Protein AF-A0AA41BF83-F1 (afdb_monomer_lite)

Secondary structure (DSSP, 8-state):
--HHHHHHHHS---S--SS---HHHHHHHHHHHH-HHHHHHHHHHHHHS-----B--HHHHSTT-TTS-S-BBTTS-B--HHHHHHHHHHHHHHHHHHHHHHHHHHHTT--HHHHHHHHHHHHHTS-HHHHHHTT-SPPP-

Radius of gyration: 17.04 Å; chains: 1; bounding box: 32×30×57 Å

Foldseek 3Di:
DDPVVVVVVLPPPDDPFLDDDDPVLVVQLVVCVVDLVSLQVLLVCLLPPFQAFDFDCVQCPDPPRVPDDRQAFPVRDGHDPVLVVVLVVQRVVLSVVSNVLLVVCVVVVNRSSSNSSVNLRSQRRDDPSNCRRRVNDDPDD

pLDDT: mean 87.99, std 16.81, range [37.81, 98.31]

Sequence (141 aa):
MSISDVARKRSNQAGTATQGRTAIQEKWLNSAASDPQYAEQFASDMVNIPSTIWYDIRDQLAPGRGGEPLNKLSSGRIIDEAFKERFSKEAAVIDAQRKAIYDSEKAKGTPADQILAKLFDHTNSQSEDYLEASGWLAPAG

Structure (mmCIF, N/CA/C/O backbone):
data_AF-A0AA41BF83-F1
#
_entry.id   AF-A0AA41BF83-F1
#
loop_
_atom_site.group_PDB
_atom_site.id
_atom_site.type_symbol
_atom_site.label_atom_id
_atom_site.label_alt_id
_atom_site.label_comp_id
_atom_site.label_asym_id
_atom_site.label_entity_id
_atom_site.label_seq_id
_atom_site.pdbx_PDB_ins_code
_atom_site.Cartn_x
_atom_site.Cartn_y
_atom_site.Cartn_z
_atom_site.occupancy
_atom_site.B_iso_or_equiv
_atom_site.auth_seq_id
_atom_site.auth_comp_id
_atom_site.auth_asym_id
_atom_site.auth_atom_id
_atom_site.pdbx_PDB_model_num
ATOM 1 N N . MET A 1 1 ? -3.530 14.423 29.773 1.00 40.38 1 MET A N 1
ATOM 2 C CA . MET A 1 1 ? -3.372 13.235 28.907 1.00 40.38 1 MET A CA 1
ATOM 3 C C . MET A 1 1 ? -2.753 13.707 27.606 1.00 40.38 1 MET A C 1
ATOM 5 O O . MET A 1 1 ? -3.403 14.432 26.870 1.00 40.38 1 MET A O 1
ATOM 9 N N . SER A 1 2 ? -1.463 13.431 27.410 1.00 39.44 2 SER A N 1
ATOM 10 C CA . SER A 1 2 ? -0.697 13.894 26.251 1.00 39.44 2 SER A CA 1
ATOM 11 C C . SER A 1 2 ? -0.840 12.887 25.110 1.00 39.44 2 SER A C 1
ATOM 13 O O . SER A 1 2 ? -0.713 11.682 25.325 1.00 39.44 2 SER A O 1
ATOM 15 N N . ILE A 1 3 ? -1.070 13.389 23.897 1.00 50.44 3 ILE A N 1
ATOM 16 C CA . ILE A 1 3 ? -1.158 12.642 22.627 1.00 50.44 3 ILE A CA 1
ATOM 17 C C . ILE A 1 3 ? 0.059 11.702 22.433 1.00 50.44 3 ILE A C 1
ATOM 19 O O . ILE A 1 3 ? -0.032 10.669 21.769 1.00 50.44 3 ILE A O 1
ATOM 23 N N . SER A 1 4 ? 1.176 12.004 23.106 1.00 58.59 4 SER A N 1
ATOM 24 C CA . SER A 1 4 ? 2.428 11.243 23.092 1.00 58.59 4 SER A CA 1
ATOM 25 C C . SER A 1 4 ? 2.315 9.784 23.539 1.00 58.59 4 SER A C 1
ATOM 27 O O . SER A 1 4 ? 3.042 8.944 23.013 1.00 58.59 4 SER A O 1
ATOM 29 N N . ASP A 1 5 ? 1.436 9.451 24.487 1.00 42.53 5 ASP A N 1
ATOM 30 C CA . ASP A 1 5 ? 1.413 8.090 25.048 1.00 42.53 5 ASP A CA 1
ATOM 31 C C . ASP A 1 5 ? 0.578 7.123 24.206 1.00 42.53 5 ASP A C 1
ATOM 33 O O . ASP A 1 5 ? 0.902 5.939 24.120 1.00 42.53 5 ASP A O 1
ATOM 37 N N . VAL A 1 6 ? -0.442 7.626 23.507 1.00 51.47 6 VAL A N 1
ATOM 38 C CA . VAL A 1 6 ? -1.245 6.832 22.564 1.00 51.47 6 VAL A CA 1
ATOM 39 C C . VAL A 1 6 ? -0.446 6.561 21.286 1.00 51.47 6 VAL A C 1
ATOM 41 O O . VAL A 1 6 ? -0.411 5.420 20.824 1.00 51.47 6 VAL A O 1
ATOM 44 N N . ALA A 1 7 ? 0.273 7.565 20.769 1.00 46.53 7 ALA A N 1
ATOM 45 C CA . ALA A 1 7 ? 1.172 7.403 19.624 1.00 46.53 7 ALA A CA 1
ATOM 46 C C . ALA A 1 7 ? 2.292 6.388 19.919 1.00 46.53 7 ALA A C 1
ATOM 48 O O . ALA A 1 7 ? 2.531 5.472 19.133 1.00 46.53 7 ALA A O 1
ATOM 49 N N . ARG A 1 8 ? 2.903 6.474 21.108 1.00 39.09 8 ARG A N 1
ATOM 50 C CA . ARG A 1 8 ? 3.954 5.547 21.553 1.00 39.09 8 ARG A CA 1
ATOM 51 C C . ARG A 1 8 ? 3.441 4.122 21.781 1.00 39.09 8 ARG A C 1
ATOM 53 O O . ARG A 1 8 ? 4.156 3.164 21.515 1.00 39.09 8 ARG A O 1
ATOM 60 N N . LYS A 1 9 ? 2.196 3.946 22.237 1.00 42.47 9 LYS A N 1
ATOM 61 C CA . LYS A 1 9 ? 1.614 2.604 22.425 1.00 42.47 9 LYS A CA 1
ATOM 62 C C . LYS A 1 9 ? 1.247 1.930 21.095 1.00 42.47 9 LYS A C 1
ATOM 64 O O . LYS A 1 9 ? 1.239 0.705 21.035 1.00 42.47 9 LYS A O 1
ATOM 69 N N . ARG A 1 10 ? 1.000 2.708 20.031 1.00 46.72 10 ARG A N 1
ATOM 70 C CA . ARG A 1 10 ? 0.777 2.199 18.664 1.00 46.72 10 ARG A CA 1
ATOM 71 C C . ARG A 1 10 ? 2.069 1.727 17.977 1.00 46.72 10 ARG A C 1
ATOM 73 O O . ARG A 1 10 ? 1.974 0.859 17.123 1.00 46.72 10 ARG A O 1
ATOM 80 N N . SER A 1 11 ? 3.251 2.230 18.353 1.00 47.03 11 SER A N 1
ATOM 81 C CA . SER A 1 11 ? 4.519 1.892 17.676 1.00 47.03 11 SER A CA 1
ATOM 82 C C . SER A 1 11 ? 5.197 0.598 18.150 1.00 47.03 11 SER A C 1
ATOM 84 O O . SER A 1 11 ? 6.211 0.208 17.585 1.00 47.03 11 SER A O 1
ATOM 86 N N . ASN A 1 12 ? 4.693 -0.069 19.196 1.00 37.81 12 ASN A N 1
ATOM 87 C CA . ASN A 1 12 ? 5.423 -1.157 19.868 1.00 37.81 12 ASN A CA 1
ATOM 88 C C . ASN A 1 12 ? 5.141 -2.579 19.337 1.00 37.81 12 ASN A C 1
ATOM 90 O O . ASN A 1 12 ? 5.534 -3.551 19.980 1.00 37.81 12 ASN A O 1
ATOM 94 N N . GLN A 1 13 ? 4.522 -2.739 18.164 1.00 42.34 13 GLN A N 1
ATOM 95 C CA . GLN A 1 13 ? 4.548 -4.012 17.425 1.00 42.34 13 GLN A CA 1
ATOM 96 C C . GLN A 1 13 ? 5.682 -3.982 16.391 1.00 42.34 13 GLN A C 1
ATOM 98 O O . GLN A 1 13 ? 5.459 -3.850 15.193 1.00 42.34 13 GLN A O 1
ATOM 103 N N . ALA A 1 14 ? 6.922 -4.078 16.876 1.00 39.19 14 ALA A N 1
ATOM 104 C CA . ALA A 1 14 ? 8.116 -4.166 16.041 1.00 39.19 14 ALA A CA 1
ATOM 105 C C . ALA A 1 14 ? 8.235 -5.565 15.403 1.00 39.19 14 ALA A C 1
ATOM 107 O O . ALA A 1 14 ? 8.937 -6.441 15.904 1.00 39.19 14 ALA A O 1
ATOM 108 N N . GLY A 1 15 ? 7.527 -5.773 14.292 1.00 47.88 15 GLY A N 1
ATOM 109 C CA . GLY A 1 15 ? 8.113 -6.477 13.151 1.00 47.88 15 GLY A CA 1
ATOM 110 C C . GLY A 1 15 ? 9.043 -5.507 12.414 1.00 47.88 15 GLY A C 1
ATOM 111 O O . GLY A 1 15 ? 8.900 -4.295 12.568 1.00 47.88 15 GLY A O 1
ATOM 112 N N . THR A 1 16 ? 10.019 -6.007 11.659 1.00 58.84 16 THR A N 1
ATOM 113 C CA . THR A 1 16 ? 10.974 -5.202 10.877 1.00 58.84 16 THR A CA 1
ATOM 114 C C . THR A 1 16 ? 10.255 -4.422 9.778 1.00 58.84 16 THR A C 1
ATOM 116 O O . THR A 1 16 ? 10.196 -4.868 8.636 1.00 58.84 16 THR A O 1
ATOM 119 N N . ALA A 1 17 ? 9.648 -3.291 10.125 1.00 79.31 17 ALA A N 1
ATOM 120 C CA . ALA A 1 17 ? 9.059 -2.402 9.143 1.00 79.31 17 ALA A CA 1
ATOM 121 C C . ALA A 1 17 ? 10.172 -1.831 8.258 1.00 79.31 17 ALA A C 1
ATOM 123 O O . ALA A 1 17 ? 11.175 -1.337 8.777 1.00 79.31 17 ALA A O 1
ATOM 124 N N . THR A 1 18 ? 9.994 -1.899 6.940 1.00 90.12 18 THR A N 1
ATOM 125 C CA . THR A 1 18 ? 10.913 -1.305 5.959 1.00 90.12 18 THR A CA 1
ATOM 126 C C . THR A 1 18 ? 11.047 0.197 6.182 1.00 90.12 18 THR A C 1
ATOM 128 O O . THR A 1 18 ? 12.135 0.753 6.066 1.00 90.12 18 THR A O 1
ATOM 131 N N . GLN A 1 19 ? 9.952 0.847 6.586 1.00 93.00 19 GLN A N 1
ATOM 132 C CA . GLN A 1 19 ? 9.952 2.235 7.032 1.00 93.00 19 GLN A CA 1
ATOM 133 C C . GLN A 1 19 ? 8.983 2.467 8.198 1.00 93.00 19 GLN A C 1
ATOM 135 O O . GLN A 1 19 ? 8.029 1.718 8.406 1.00 93.00 19 GLN A O 1
ATOM 140 N N . GLY A 1 20 ? 9.204 3.543 8.955 1.00 92.75 20 GLY A N 1
ATOM 141 C CA . GLY A 1 20 ? 8.214 4.044 9.908 1.00 92.75 20 GLY A CA 1
ATOM 142 C C . GLY A 1 20 ? 7.062 4.769 9.209 1.00 92.75 20 GLY A C 1
ATOM 143 O O . GLY A 1 20 ? 7.096 5.011 8.001 1.00 92.75 20 GLY A O 1
ATOM 144 N N . ARG A 1 21 ? 6.048 5.175 9.982 1.00 93.75 21 ARG A N 1
ATOM 145 C CA . ARG A 1 21 ? 5.001 6.051 9.448 1.00 93.75 21 ARG A CA 1
ATOM 146 C C . ARG A 1 21 ? 5.586 7.392 9.021 1.00 93.75 21 ARG A C 1
ATOM 148 O O . ARG A 1 21 ? 6.347 8.017 9.759 1.00 93.75 21 ARG A O 1
ATOM 155 N N . THR A 1 22 ? 5.206 7.846 7.835 1.00 93.19 22 THR A N 1
ATOM 156 C CA . THR A 1 22 ? 5.642 9.137 7.302 1.00 93.19 22 THR A CA 1
ATOM 157 C C . THR A 1 22 ? 4.894 10.289 7.978 1.00 93.19 22 THR A C 1
ATOM 159 O O . THR A 1 22 ? 3.804 10.122 8.530 1.00 93.19 22 THR A O 1
ATOM 162 N N . ALA A 1 23 ? 5.438 11.506 7.894 1.00 93.50 23 ALA A N 1
ATOM 163 C CA . ALA A 1 23 ? 4.788 12.685 8.472 1.00 93.50 23 ALA A CA 1
ATOM 164 C C . ALA A 1 23 ? 3.385 12.946 7.889 1.00 93.50 23 ALA A C 1
ATOM 166 O O . ALA A 1 23 ? 2.516 13.468 8.586 1.00 93.50 23 ALA A O 1
ATOM 167 N N . ILE A 1 24 ? 3.149 12.594 6.619 1.00 93.00 24 ILE A N 1
ATOM 168 C CA . ILE A 1 24 ? 1.826 12.733 6.002 1.00 93.00 24 ILE A CA 1
ATOM 169 C C . ILE A 1 24 ? 0.852 11.660 6.506 1.00 93.00 24 ILE A C 1
ATOM 171 O O . ILE A 1 24 ? -0.294 11.988 6.800 1.00 93.00 24 ILE A O 1
ATOM 175 N N . GLN A 1 25 ? 1.318 10.425 6.719 1.00 95.75 25 GLN A N 1
ATOM 176 C CA . GLN A 1 25 ? 0.506 9.363 7.317 1.00 95.75 25 GLN A CA 1
ATOM 177 C C . GLN A 1 25 ? 0.090 9.715 8.750 1.00 95.75 25 GLN A C 1
ATOM 179 O O . GLN A 1 25 ? -1.075 9.558 9.099 1.00 95.75 25 GLN A O 1
ATOM 184 N N . GLU A 1 26 ? 0.995 10.266 9.565 1.00 95.75 26 GLU A N 1
ATOM 185 C CA . GLU A 1 26 ? 0.647 10.732 10.916 1.00 95.75 26 GLU A CA 1
ATOM 186 C C . GLU A 1 26 ? -0.369 11.886 10.887 1.00 95.75 26 GLU A C 1
ATOM 188 O O . GLU A 1 26 ? -1.296 11.929 11.698 1.00 95.75 26 GLU A O 1
ATOM 193 N N . LYS A 1 27 ? -0.266 12.805 9.916 1.00 95.12 27 LYS A N 1
ATOM 194 C CA . LYS A 1 27 ? -1.289 13.846 9.711 1.00 95.12 27 LYS A CA 1
ATOM 195 C C . LYS A 1 27 ? -2.649 13.242 9.361 1.00 95.12 27 LYS A C 1
ATOM 197 O O . LYS A 1 27 ? -3.643 13.643 9.959 1.00 95.12 27 LYS A O 1
ATOM 202 N N . TRP A 1 28 ? -2.695 12.269 8.453 1.00 95.62 28 TRP A N 1
ATOM 203 C CA . TRP A 1 28 ? -3.936 11.574 8.104 1.00 95.62 28 TRP A CA 1
ATOM 204 C C . TRP A 1 28 ? -4.537 10.819 9.290 1.00 95.62 28 TRP A C 1
ATOM 206 O O . TRP A 1 28 ? -5.746 10.891 9.491 1.00 95.62 28 TRP A O 1
ATOM 216 N N . LEU A 1 29 ? -3.718 10.165 10.121 1.00 95.69 29 LEU A N 1
ATOM 217 C CA . LEU A 1 29 ? -4.195 9.508 11.343 1.00 95.69 29 LEU A CA 1
ATOM 218 C C . LEU A 1 29 ? -4.773 10.504 12.351 1.00 95.69 29 LEU A C 1
ATOM 220 O O . LEU A 1 29 ? -5.792 10.211 12.973 1.00 95.69 29 LEU A O 1
ATOM 224 N N . ASN A 1 30 ? -4.171 11.686 12.493 1.00 94.88 30 ASN A N 1
ATOM 225 C CA . ASN A 1 30 ? -4.721 12.738 13.348 1.00 94.88 30 ASN A CA 1
ATOM 226 C C . ASN A 1 30 ? -6.077 13.239 12.828 1.00 94.88 30 ASN A C 1
ATOM 228 O O . ASN A 1 30 ? -7.006 13.398 13.618 1.00 94.88 30 ASN A O 1
ATOM 232 N N . SER A 1 31 ? -6.221 13.429 11.512 1.00 94.62 31 SER A N 1
ATOM 233 C CA . SER A 1 31 ? -7.510 13.771 10.896 1.00 94.62 31 SER A CA 1
ATOM 234 C C . SER A 1 31 ? -8.552 12.662 11.095 1.00 94.62 31 SER A C 1
ATOM 236 O O . SER A 1 31 ? -9.671 12.949 11.514 1.00 94.62 31 SER A O 1
ATOM 238 N N . ALA A 1 32 ? -8.174 11.397 10.893 1.00 95.25 32 ALA A N 1
ATOM 239 C CA . ALA A 1 32 ? -9.032 10.230 11.114 1.00 95.25 32 ALA A CA 1
ATOM 240 C C . ALA A 1 32 ? -9.482 10.089 12.575 1.00 95.25 32 ALA A C 1
ATOM 242 O O . ALA A 1 32 ? -10.628 9.740 12.840 1.00 95.25 32 ALA A O 1
ATOM 243 N N . ALA A 1 33 ? -8.622 10.421 13.539 1.00 93.31 33 ALA A N 1
ATOM 244 C CA . ALA A 1 33 ? -8.997 10.415 14.951 1.00 93.31 33 ALA A CA 1
ATOM 245 C C . ALA A 1 33 ? -10.060 11.478 15.293 1.00 93.31 33 ALA A C 1
ATOM 247 O O . ALA A 1 33 ? -10.815 11.299 16.248 1.00 93.31 33 ALA A O 1
ATOM 248 N N . SER A 1 34 ? -10.122 12.577 14.532 1.00 93.94 34 SER A N 1
ATOM 249 C CA . SER A 1 34 ? -11.113 13.647 14.716 1.00 93.94 34 SER A CA 1
ATOM 250 C C . SER A 1 34 ? -12.397 13.481 13.896 1.00 93.94 34 SER A C 1
ATOM 252 O O . SER A 1 34 ? -13.405 14.094 14.237 1.00 93.94 34 SER A O 1
ATOM 254 N N . ASP A 1 35 ? -12.374 12.658 12.844 1.00 95.81 35 ASP A N 1
ATOM 255 C CA . ASP A 1 35 ? -13.501 12.429 11.937 1.00 95.81 35 ASP A CA 1
ATOM 256 C C . ASP A 1 35 ? -13.678 10.920 11.664 1.00 95.81 35 ASP A C 1
ATOM 258 O O . ASP A 1 35 ? -12.983 10.345 10.818 1.00 95.81 35 ASP A O 1
ATOM 262 N N . PRO A 1 36 ? -14.629 10.265 12.359 1.00 91.38 36 PRO A N 1
ATOM 263 C CA . PRO A 1 36 ? -14.903 8.843 12.175 1.00 91.38 36 PRO A CA 1
ATOM 264 C C . PRO A 1 36 ? -15.386 8.466 10.769 1.00 91.38 36 PRO A C 1
ATOM 266 O O . PRO A 1 36 ? -15.148 7.337 10.343 1.00 91.38 36 PRO A O 1
ATOM 269 N N . GLN A 1 37 ? -16.061 9.371 10.046 1.00 95.62 37 GLN A N 1
ATOM 270 C CA . GLN A 1 37 ? -16.524 9.090 8.682 1.00 95.62 37 GLN A CA 1
ATOM 271 C C . GLN A 1 37 ? -15.342 9.072 7.720 1.00 95.62 37 GLN A C 1
ATOM 273 O O . GLN A 1 37 ? -15.208 8.138 6.930 1.00 95.62 37 GLN A O 1
ATOM 278 N N . TYR A 1 38 ? -14.447 10.055 7.840 1.00 96.50 38 TYR A N 1
ATOM 279 C CA . TYR A 1 38 ? -13.190 10.063 7.098 1.00 96.50 38 TYR A CA 1
ATOM 280 C C . TYR A 1 38 ? -12.338 8.826 7.412 1.00 96.50 38 TYR A C 1
ATOM 282 O O . TYR A 1 38 ? -11.819 8.192 6.495 1.00 96.50 38 TYR A O 1
ATOM 290 N N . ALA A 1 39 ? -12.234 8.438 8.688 1.00 96.31 39 ALA A N 1
ATOM 291 C CA . ALA A 1 39 ? -11.488 7.248 9.093 1.00 96.31 39 ALA A CA 1
ATOM 292 C C . ALA A 1 39 ? -12.034 5.962 8.453 1.00 96.31 39 ALA A C 1
ATOM 294 O O . ALA A 1 39 ? -11.260 5.150 7.946 1.00 96.31 39 ALA A O 1
ATOM 295 N N . GLU A 1 40 ? -13.357 5.779 8.460 1.00 96.12 40 GLU A N 1
ATOM 296 C CA . GLU A 1 40 ? -14.003 4.605 7.869 1.00 96.12 40 GLU A CA 1
ATOM 297 C C . GLU A 1 40 ? -13.843 4.579 6.348 1.00 96.12 40 GLU A C 1
ATOM 299 O O . GLU A 1 40 ? -13.466 3.546 5.795 1.00 96.12 40 GLU A O 1
ATOM 304 N N . GLN A 1 41 ? -14.073 5.716 5.683 1.00 97.69 41 GLN A N 1
ATOM 305 C CA . GLN A 1 41 ? -13.906 5.830 4.237 1.00 97.69 41 GLN A CA 1
ATOM 306 C C . GLN A 1 41 ? -12.469 5.498 3.835 1.00 97.69 41 GLN A C 1
ATOM 308 O O . GLN A 1 41 ? -12.254 4.670 2.957 1.00 97.69 41 GLN A O 1
ATOM 313 N N . PHE A 1 42 ? -11.478 6.065 4.525 1.00 97.69 42 PHE A N 1
ATOM 314 C CA . PHE A 1 42 ? -10.081 5.845 4.171 1.00 97.69 42 PHE A CA 1
ATOM 315 C C . PHE A 1 42 ? -9.627 4.405 4.463 1.00 97.69 42 PHE A C 1
ATOM 317 O O . PHE A 1 42 ? -8.958 3.784 3.637 1.00 97.69 42 PHE A O 1
ATOM 324 N N . ALA A 1 43 ? -10.026 3.826 5.600 1.00 97.62 43 ALA A N 1
ATOM 325 C CA . ALA A 1 43 ? -9.728 2.425 5.891 1.00 97.62 43 ALA A CA 1
ATOM 326 C C . ALA A 1 43 ? -10.368 1.478 4.857 1.00 97.62 43 ALA A C 1
ATOM 328 O O . ALA A 1 43 ? -9.722 0.523 4.427 1.00 97.62 43 ALA A O 1
ATOM 329 N N . SER A 1 44 ? -11.600 1.768 4.426 1.00 97.44 44 SER A N 1
ATOM 330 C CA . SER A 1 44 ? -12.296 1.035 3.363 1.00 97.44 44 SER A CA 1
ATOM 331 C C . SER A 1 44 ? -11.592 1.182 2.009 1.00 97.44 44 SER A C 1
ATOM 333 O O . SER A 1 44 ? -11.342 0.186 1.328 1.00 97.44 44 SER A O 1
ATOM 335 N N . ASP A 1 45 ? -11.208 2.399 1.625 1.00 97.50 45 ASP A N 1
ATOM 336 C CA . ASP A 1 45 ? -10.518 2.658 0.358 1.00 97.50 45 ASP A CA 1
ATOM 337 C C . ASP A 1 45 ? -9.171 1.934 0.296 1.00 97.50 45 ASP A C 1
ATOM 339 O O . ASP A 1 45 ? -8.845 1.327 -0.722 1.00 97.50 45 ASP A O 1
ATOM 343 N N . MET A 1 46 ? -8.419 1.895 1.402 1.00 96.00 46 MET A N 1
ATOM 344 C CA . MET A 1 46 ? -7.143 1.174 1.469 1.00 96.00 46 MET A CA 1
ATOM 345 C C . MET A 1 46 ? -7.246 -0.332 1.210 1.00 96.00 46 MET A C 1
ATOM 347 O O . MET A 1 46 ? -6.236 -0.935 0.846 1.00 96.00 46 MET A O 1
ATOM 351 N N . VAL A 1 47 ? -8.408 -0.950 1.442 1.00 97.38 47 VAL A N 1
ATOM 352 C CA . VAL A 1 47 ? -8.599 -2.396 1.237 1.00 97.38 47 VAL A CA 1
ATOM 353 C C . VAL A 1 47 ? -9.394 -2.739 -0.016 1.00 97.38 47 VAL A C 1
ATOM 355 O O . VAL A 1 47 ? -9.384 -3.895 -0.434 1.00 97.38 47 VAL A O 1
ATOM 358 N N . ASN A 1 48 ? -10.076 -1.758 -0.609 1.00 96.62 48 ASN A N 1
ATOM 359 C CA . ASN A 1 48 ? -10.900 -1.949 -1.801 1.00 96.62 48 ASN A CA 1
ATOM 360 C C . ASN A 1 48 ? -10.258 -1.391 -3.077 1.00 96.62 48 ASN A C 1
ATOM 362 O O . ASN A 1 48 ? -10.631 -1.821 -4.167 1.00 96.62 48 ASN A O 1
ATOM 366 N N . ILE A 1 49 ? -9.303 -0.463 -2.968 1.00 96.25 49 ILE A N 1
ATOM 367 C CA . ILE A 1 49 ? -8.518 0.029 -4.103 1.00 96.25 49 ILE A CA 1
ATOM 368 C C . ILE A 1 49 ? -7.272 -0.856 -4.253 1.00 96.25 49 ILE A C 1
ATOM 370 O O . ILE A 1 49 ? -6.421 -0.846 -3.358 1.00 96.25 49 ILE A O 1
ATOM 374 N N . PRO A 1 50 ? -7.130 -1.602 -5.367 1.00 95.88 50 PRO A N 1
ATOM 375 C CA . PRO A 1 50 ? -5.958 -2.437 -5.596 1.00 95.88 50 PRO A CA 1
ATOM 376 C C . PRO A 1 50 ? -4.674 -1.615 -5.657 1.00 95.88 50 PRO A C 1
ATOM 378 O O . PRO A 1 50 ? -4.655 -0.500 -6.193 1.00 95.88 50 PRO A O 1
ATOM 381 N N . SER A 1 51 ? -3.581 -2.184 -5.163 1.00 96.81 51 SER A N 1
ATOM 382 C CA . SER A 1 51 ? -2.270 -1.565 -5.315 1.00 96.81 51 SER A CA 1
ATOM 383 C C . SER A 1 51 ? -1.836 -1.544 -6.777 1.00 96.81 51 SER A C 1
ATOM 385 O O . SER A 1 51 ? -1.940 -2.528 -7.506 1.00 96.81 51 SER A O 1
ATOM 387 N N . THR A 1 52 ? -1.316 -0.397 -7.204 1.00 95.88 52 THR A N 1
ATOM 388 C CA . THR A 1 52 ? -0.868 -0.155 -8.577 1.00 95.88 52 THR A CA 1
ATOM 389 C C . THR A 1 52 ? 0.494 0.526 -8.587 1.00 95.88 52 THR A C 1
ATOM 391 O O . THR A 1 52 ? 0.905 1.126 -7.592 1.00 95.88 52 THR A O 1
ATOM 394 N N . ILE A 1 53 ? 1.183 0.441 -9.724 1.00 96.62 53 ILE A N 1
ATOM 395 C CA . ILE A 1 53 ? 2.434 1.160 -9.948 1.00 96.62 53 ILE A CA 1
ATOM 396 C C . ILE A 1 53 ? 2.114 2.630 -10.242 1.00 96.62 53 ILE A C 1
ATOM 398 O O . ILE A 1 53 ? 1.398 2.949 -11.193 1.00 96.62 53 ILE A O 1
ATOM 402 N N . TRP A 1 54 ? 2.695 3.526 -9.451 1.00 93.94 54 TRP A N 1
ATOM 403 C CA . TRP A 1 54 ? 2.656 4.970 -9.641 1.00 93.94 54 TRP A CA 1
ATOM 404 C C . TRP A 1 54 ? 3.800 5.409 -10.547 1.00 93.94 54 TRP A C 1
ATOM 406 O O . TRP A 1 54 ? 4.891 5.774 -10.105 1.00 93.94 54 TRP A O 1
ATOM 416 N N . TYR A 1 55 ? 3.533 5.355 -11.847 1.00 93.94 55 TYR A N 1
ATOM 417 C CA . TYR A 1 55 ? 4.484 5.791 -12.857 1.00 93.94 55 TYR A CA 1
ATOM 418 C C . TYR A 1 55 ? 4.713 7.308 -12.819 1.00 93.94 55 TYR A C 1
ATOM 420 O O . TYR A 1 55 ? 3.787 8.103 -12.647 1.00 93.94 55 TYR A O 1
ATOM 428 N N . ASP A 1 56 ? 5.953 7.712 -13.072 1.00 91.88 56 ASP A N 1
ATOM 429 C CA . ASP A 1 56 ? 6.294 9.077 -13.438 1.00 91.88 56 ASP A CA 1
ATOM 430 C C . ASP A 1 56 ? 5.872 9.345 -14.886 1.00 91.88 56 ASP A C 1
ATOM 432 O O . ASP A 1 56 ? 6.500 8.864 -15.828 1.00 91.88 56 ASP A O 1
ATOM 436 N N . ILE A 1 57 ? 4.816 10.146 -15.037 1.00 90.19 57 ILE A N 1
ATOM 437 C CA . ILE A 1 57 ? 4.239 10.525 -16.331 1.00 90.19 57 ILE A CA 1
ATOM 438 C C . ILE A 1 57 ? 4.815 11.830 -16.909 1.00 90.19 57 ILE A C 1
ATOM 440 O O . ILE A 1 57 ? 4.325 12.321 -17.927 1.00 90.19 57 ILE A O 1
ATOM 444 N N . ARG A 1 58 ? 5.809 12.460 -16.260 1.00 88.44 58 ARG A N 1
ATOM 445 C CA . ARG A 1 58 ? 6.303 13.794 -16.662 1.00 88.44 58 ARG A CA 1
ATOM 446 C C . ARG A 1 58 ? 6.838 13.824 -18.091 1.00 88.44 58 ARG A C 1
ATOM 448 O O . ARG A 1 58 ? 6.641 14.821 -18.780 1.00 88.44 58 ARG A O 1
ATOM 455 N N . ASP A 1 59 ? 7.481 12.748 -18.539 1.00 85.44 59 ASP A N 1
ATOM 456 C CA . ASP A 1 59 ? 7.991 12.668 -19.910 1.00 85.44 59 ASP A CA 1
ATOM 457 C C . ASP A 1 59 ? 6.854 12.553 -20.925 1.00 85.44 59 ASP A C 1
ATOM 459 O O . ASP A 1 59 ? 6.891 13.216 -21.952 1.00 85.44 59 ASP A O 1
ATOM 463 N N . GLN A 1 60 ? 5.801 11.804 -20.609 1.00 84.00 60 GLN A N 1
ATOM 464 C CA . GLN A 1 60 ? 4.636 11.604 -21.472 1.00 84.00 60 GLN A CA 1
ATOM 465 C C . GLN A 1 60 ? 3.818 12.890 -21.637 1.00 84.00 60 GLN A C 1
ATOM 467 O O . GLN A 1 60 ? 3.185 13.097 -22.671 1.00 84.00 60 GLN A O 1
ATOM 472 N N . LEU A 1 61 ? 3.837 13.759 -20.624 1.00 85.81 61 LEU A N 1
ATOM 473 C CA . LEU A 1 61 ? 3.156 15.053 -20.645 1.00 85.81 61 LEU A CA 1
ATOM 474 C C . LEU A 1 61 ? 3.969 16.165 -21.328 1.00 85.81 61 LEU A C 1
ATOM 476 O O . LEU A 1 61 ? 3.417 17.226 -21.623 1.00 85.81 61 LEU A O 1
ATOM 480 N N . ALA A 1 62 ? 5.269 15.969 -21.567 1.00 85.38 62 ALA A N 1
ATOM 481 C CA . ALA A 1 62 ? 6.115 17.005 -22.147 1.00 85.38 62 ALA A CA 1
ATOM 482 C C . ALA A 1 62 ? 5.818 17.213 -23.651 1.00 85.38 62 ALA A C 1
ATOM 484 O O . ALA A 1 62 ? 5.604 16.242 -24.387 1.00 85.38 62 ALA A O 1
ATOM 485 N N . PRO A 1 63 ? 5.840 18.467 -24.155 1.00 87.00 63 PRO A N 1
ATOM 486 C CA . PRO A 1 63 ? 5.610 18.748 -25.570 1.00 87.00 63 PRO A CA 1
ATOM 487 C C . PRO A 1 63 ? 6.545 17.940 -26.479 1.00 87.00 63 PRO A C 1
ATOM 489 O O . PRO A 1 63 ? 7.763 17.969 -26.318 1.00 87.00 63 PRO A O 1
ATOM 492 N N . GLY A 1 64 ? 5.967 17.217 -27.442 1.00 81.75 64 GLY A N 1
ATOM 493 C CA . GLY A 1 64 ?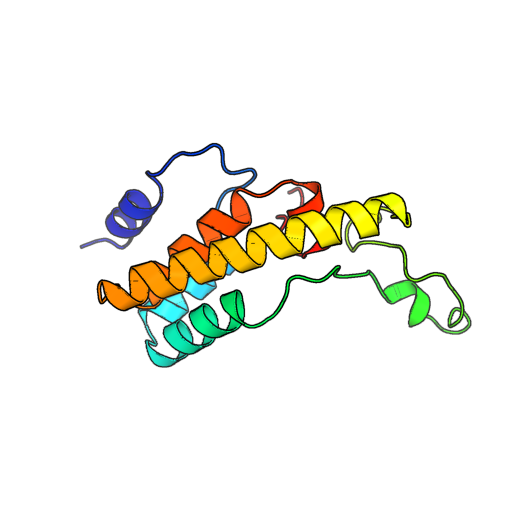 6.720 16.399 -28.399 1.00 81.75 64 GLY A CA 1
ATOM 494 C C . GLY A 1 64 ? 7.211 15.044 -27.872 1.00 81.75 64 GLY A C 1
ATOM 495 O O . GLY A 1 64 ? 7.902 14.349 -28.608 1.00 81.75 64 GLY A O 1
ATOM 496 N N . ARG A 1 65 ? 6.849 14.643 -26.642 1.00 75.06 65 ARG A N 1
ATOM 497 C CA . ARG A 1 65 ? 7.280 13.379 -26.009 1.00 75.06 65 ARG A CA 1
ATOM 498 C C . ARG A 1 65 ? 6.158 12.357 -25.772 1.00 75.06 65 ARG A C 1
ATOM 500 O O . ARG A 1 65 ? 6.347 11.376 -25.059 1.00 75.06 65 ARG A O 1
ATOM 507 N N . GLY A 1 66 ? 5.005 12.529 -26.422 1.00 68.00 66 GLY A N 1
ATOM 508 C CA . GLY A 1 66 ? 3.813 11.671 -26.279 1.00 68.00 66 GLY A CA 1
ATOM 509 C C . GLY A 1 66 ? 3.947 10.207 -26.746 1.00 68.00 66 GLY A C 1
ATOM 510 O O . GLY A 1 66 ? 2.931 9.553 -26.952 1.00 68.00 66 GLY A O 1
ATOM 511 N N . GLY A 1 67 ? 5.165 9.696 -26.935 1.00 72.06 67 GLY A N 1
ATOM 512 C CA . GLY A 1 67 ? 5.459 8.303 -27.283 1.00 72.06 67 GLY A CA 1
ATOM 513 C C . GLY A 1 67 ? 6.515 7.641 -26.393 1.00 72.06 67 GLY A C 1
ATOM 514 O O . GLY A 1 67 ? 6.883 6.500 -26.660 1.00 72.06 67 GLY A O 1
ATOM 515 N N . GLU A 1 68 ? 7.014 8.330 -25.360 1.00 80.31 68 GLU A N 1
ATOM 516 C CA . GLU A 1 68 ? 8.020 7.763 -24.457 1.00 80.31 68 GLU A CA 1
ATOM 517 C C . GLU A 1 68 ? 7.428 6.623 -23.602 1.00 80.31 68 GLU A C 1
ATOM 519 O O . GLU A 1 68 ? 6.326 6.776 -23.052 1.00 80.31 68 GLU A O 1
ATOM 524 N N . PRO A 1 69 ? 8.137 5.485 -23.447 1.00 83.12 69 PRO A N 1
ATOM 525 C CA . PRO A 1 69 ? 7.650 4.344 -22.681 1.00 83.12 69 PRO A CA 1
ATOM 526 C C . PRO A 1 69 ? 7.246 4.714 -21.251 1.00 83.12 69 PRO A C 1
ATOM 528 O O . PRO A 1 69 ? 7.978 5.387 -20.527 1.00 83.12 69 PRO A O 1
ATOM 531 N N . LEU A 1 70 ? 6.082 4.228 -20.814 1.00 88.06 70 LEU A N 1
ATOM 532 C CA . LEU A 1 70 ? 5.640 4.365 -19.429 1.00 88.06 70 LEU A CA 1
ATOM 533 C C . LEU A 1 70 ? 6.287 3.272 -18.570 1.00 88.06 70 LEU A C 1
ATOM 535 O O . LEU A 1 70 ? 5.735 2.188 -18.374 1.00 88.06 70 LEU A O 1
ATOM 539 N N . ASN A 1 71 ? 7.510 3.535 -18.122 1.00 92.25 71 ASN A N 1
ATOM 540 C CA . ASN A 1 71 ? 8.323 2.557 -17.402 1.00 92.25 71 ASN A CA 1
ATOM 541 C C . ASN A 1 71 ? 9.233 3.185 -16.340 1.00 92.25 71 ASN A C 1
ATOM 543 O O . ASN A 1 71 ? 10.223 2.578 -15.947 1.00 92.25 71 ASN A O 1
ATOM 547 N N . LYS A 1 72 ? 8.921 4.395 -15.882 1.00 93.69 72 LYS A N 1
ATOM 548 C CA . LYS A 1 72 ? 9.729 5.124 -14.906 1.00 93.69 72 LYS A CA 1
ATOM 549 C C . LYS A 1 72 ? 8.930 5.366 -13.634 1.00 93.69 72 LYS A C 1
ATOM 551 O O . LYS A 1 72 ? 7.753 5.703 -13.719 1.00 93.69 72 LYS A O 1
ATOM 556 N N . LEU A 1 73 ? 9.556 5.198 -12.476 1.00 93.94 73 LEU A N 1
ATOM 557 C CA . LEU A 1 73 ? 8.993 5.556 -11.171 1.00 93.94 73 LEU A CA 1
ATOM 558 C C . LEU A 1 73 ? 9.348 7.003 -10.806 1.00 93.94 73 LEU A C 1
ATOM 560 O O . LEU A 1 73 ? 10.258 7.599 -11.384 1.00 93.94 73 LEU A O 1
ATOM 564 N N . SER A 1 74 ? 8.661 7.576 -9.817 1.00 86.81 74 SER A N 1
ATOM 565 C CA . SER A 1 74 ? 8.921 8.943 -9.331 1.00 86.81 74 SER A CA 1
ATOM 566 C C . SER A 1 74 ? 10.346 9.151 -8.798 1.00 86.81 74 SER A C 1
ATOM 568 O O . SER A 1 74 ? 10.879 10.258 -8.903 1.00 86.81 74 SER A O 1
ATOM 570 N N . SER A 1 75 ? 10.984 8.082 -8.310 1.00 87.94 75 SER A N 1
ATOM 571 C CA . SER A 1 75 ? 12.399 8.027 -7.917 1.00 87.94 75 SER A CA 1
ATOM 572 C C . SER A 1 75 ? 13.378 8.185 -9.087 1.00 87.94 75 SER A C 1
ATOM 574 O O . SER A 1 75 ? 14.565 8.422 -8.878 1.00 87.94 75 SER A O 1
ATOM 576 N N . GLY A 1 76 ? 12.901 8.045 -10.327 1.00 89.88 76 GLY A N 1
ATOM 577 C CA . GLY A 1 76 ? 13.720 7.991 -11.534 1.00 89.88 76 GLY A CA 1
ATOM 578 C C . GLY A 1 76 ? 14.145 6.577 -11.935 1.00 89.88 76 GLY A C 1
ATOM 579 O O . GLY A 1 76 ? 14.731 6.414 -13.006 1.00 89.88 76 GLY A O 1
ATOM 580 N N . ARG A 1 77 ? 13.827 5.548 -11.135 1.00 93.50 77 ARG A N 1
ATOM 581 C CA . ARG A 1 77 ? 14.089 4.148 -11.492 1.00 93.50 77 ARG A CA 1
ATOM 582 C C . ARG A 1 77 ? 13.323 3.769 -12.758 1.00 93.50 77 ARG A C 1
ATOM 584 O O . ARG A 1 77 ? 12.103 3.91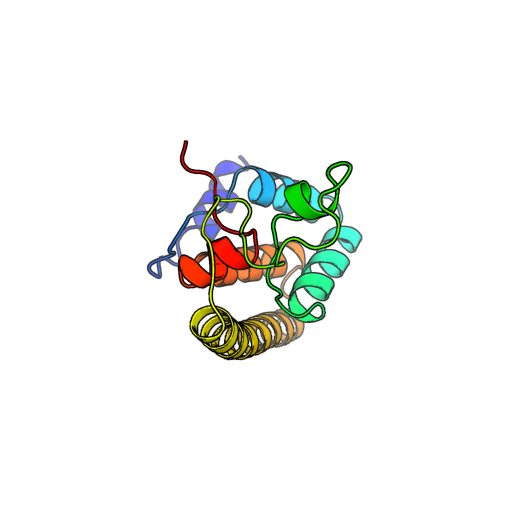4 -12.820 1.00 93.50 77 ARG A O 1
ATOM 591 N N . ILE A 1 78 ? 14.044 3.245 -13.745 1.00 95.00 78 ILE A N 1
ATOM 592 C CA . ILE A 1 78 ? 13.453 2.598 -14.917 1.00 95.00 78 ILE A CA 1
ATOM 593 C C . ILE A 1 78 ? 13.153 1.143 -14.551 1.00 95.00 78 ILE A C 1
ATOM 595 O O . ILE A 1 78 ? 14.022 0.440 -14.035 1.00 95.00 78 ILE A O 1
ATOM 599 N N . ILE A 1 79 ? 11.926 0.701 -14.805 1.00 96.06 79 ILE A N 1
ATOM 600 C CA . ILE A 1 79 ? 11.427 -0.634 -14.483 1.00 96.06 79 ILE A CA 1
ATOM 601 C C . ILE A 1 79 ? 11.107 -1.419 -15.753 1.00 96.06 79 ILE A C 1
ATOM 603 O O . ILE A 1 79 ? 10.638 -0.875 -16.751 1.00 96.06 79 ILE A O 1
ATOM 607 N N . ASP A 1 80 ? 11.362 -2.719 -15.715 1.00 96.06 80 ASP A N 1
ATOM 608 C CA . ASP A 1 80 ? 11.109 -3.645 -16.814 1.00 96.06 80 ASP A CA 1
ATOM 609 C C . ASP A 1 80 ? 9.853 -4.499 -16.560 1.00 96.06 80 ASP A C 1
ATOM 611 O O . ASP A 1 80 ? 9.177 -4.378 -15.535 1.00 96.06 80 ASP A O 1
ATOM 615 N N . GLU A 1 81 ? 9.516 -5.373 -17.510 1.00 96.31 81 GLU A N 1
ATOM 616 C CA . GLU A 1 81 ? 8.370 -6.283 -17.372 1.00 96.31 81 GLU A CA 1
ATOM 617 C C . GLU A 1 81 ? 8.547 -7.277 -16.217 1.00 96.31 81 GLU A C 1
ATOM 619 O O . GLU A 1 81 ? 7.583 -7.598 -15.524 1.00 96.31 81 GLU A O 1
ATOM 624 N N . ALA A 1 82 ? 9.781 -7.712 -15.943 1.00 97.12 82 ALA A N 1
ATOM 625 C CA . ALA A 1 82 ? 10.058 -8.609 -14.827 1.00 97.12 82 ALA A CA 1
ATOM 626 C C . ALA A 1 82 ? 9.754 -7.939 -13.476 1.00 97.12 82 ALA A C 1
ATOM 628 O O . ALA A 1 82 ? 9.226 -8.583 -12.568 1.00 97.12 82 ALA A O 1
ATOM 629 N N . PHE A 1 83 ? 10.065 -6.649 -13.331 1.00 97.56 83 PHE A N 1
ATOM 630 C CA . PHE A 1 83 ? 9.680 -5.856 -12.169 1.00 97.56 83 PHE A CA 1
ATOM 631 C C . PHE A 1 83 ? 8.159 -5.751 -12.044 1.00 97.56 83 PHE A C 1
ATOM 633 O O . PHE A 1 83 ? 7.622 -6.025 -10.973 1.00 97.56 83 PHE A O 1
ATOM 640 N N . LYS A 1 84 ? 7.455 -5.418 -13.134 1.00 97.25 84 LYS A N 1
ATOM 641 C CA . LYS A 1 84 ? 5.986 -5.302 -13.138 1.00 97.25 84 LYS A CA 1
ATOM 642 C C . LYS A 1 84 ? 5.307 -6.609 -12.729 1.00 97.25 84 LYS A C 1
ATOM 644 O O . LYS A 1 84 ? 4.361 -6.588 -11.943 1.00 97.25 84 LYS A O 1
ATOM 649 N N . GLU A 1 85 ? 5.808 -7.745 -13.211 1.00 97.50 85 GLU A N 1
ATOM 650 C CA . GLU A 1 85 ? 5.274 -9.061 -12.858 1.00 97.50 85 GLU A CA 1
ATOM 651 C C . GLU A 1 85 ? 5.489 -9.386 -11.372 1.00 97.50 85 GLU A C 1
ATOM 653 O O . GLU A 1 85 ? 4.572 -9.872 -10.705 1.00 97.50 85 GLU A O 1
ATOM 658 N N . ARG A 1 86 ? 6.679 -9.090 -10.826 1.00 97.62 86 ARG A N 1
ATOM 659 C CA . ARG A 1 86 ? 6.950 -9.258 -9.388 1.00 97.62 86 ARG A CA 1
ATOM 660 C C . ARG A 1 86 ? 6.056 -8.358 -8.543 1.00 97.62 86 ARG A C 1
ATOM 662 O O . ARG A 1 86 ? 5.411 -8.866 -7.629 1.00 97.62 86 ARG A O 1
ATOM 669 N N . PHE A 1 87 ? 5.959 -7.076 -8.899 1.00 97.81 87 PHE A N 1
ATOM 670 C CA . PHE A 1 87 ? 5.087 -6.124 -8.217 1.00 97.81 87 PHE A CA 1
ATOM 671 C C . PHE A 1 87 ? 3.639 -6.612 -8.212 1.00 97.81 87 PHE A C 1
ATOM 673 O O . PHE A 1 87 ? 3.016 -6.645 -7.161 1.00 97.81 87 PHE A O 1
ATOM 680 N N . SER A 1 88 ? 3.104 -7.043 -9.359 1.00 97.88 88 SER A N 1
ATOM 681 C CA . SER A 1 88 ? 1.714 -7.503 -9.452 1.00 97.88 88 SER A CA 1
ATOM 682 C C . SER A 1 88 ? 1.432 -8.706 -8.545 1.00 97.88 88 SER A C 1
ATOM 684 O O . SER A 1 88 ? 0.400 -8.737 -7.873 1.00 97.88 88 SER A O 1
ATOM 686 N N . LYS A 1 89 ? 2.356 -9.675 -8.480 1.00 97.25 89 LYS A N 1
ATOM 687 C CA . LYS A 1 89 ? 2.233 -10.843 -7.593 1.00 97.25 89 LYS A CA 1
ATOM 688 C C . LYS A 1 89 ? 2.282 -10.447 -6.120 1.00 97.25 89 LYS A C 1
ATOM 690 O O . LYS A 1 89 ? 1.468 -10.925 -5.335 1.00 97.25 89 LYS A O 1
ATOM 695 N N . GLU A 1 90 ? 3.224 -9.586 -5.753 1.00 97.62 90 GLU A N 1
ATOM 696 C CA . GLU A 1 90 ? 3.386 -9.111 -4.379 1.00 97.62 90 GLU A CA 1
ATOM 697 C C . GLU A 1 90 ? 2.187 -8.257 -3.935 1.00 97.62 90 GLU A C 1
ATOM 699 O O . GLU A 1 90 ? 1.599 -8.515 -2.885 1.00 97.62 90 GLU A O 1
ATOM 704 N N . ALA A 1 91 ? 1.753 -7.317 -4.776 1.00 98.00 91 ALA A N 1
ATOM 705 C CA . ALA A 1 91 ? 0.608 -6.447 -4.533 1.00 98.00 91 ALA A CA 1
ATOM 706 C C . ALA A 1 91 ? -0.675 -7.242 -4.274 1.00 98.00 91 ALA A C 1
ATOM 708 O O . ALA A 1 91 ? -1.364 -6.973 -3.297 1.00 98.00 91 ALA A O 1
ATOM 709 N N . ALA A 1 92 ? -0.962 -8.277 -5.069 1.00 97.56 92 ALA A N 1
ATOM 710 C CA . ALA A 1 92 ? -2.145 -9.114 -4.857 1.00 97.56 92 ALA A CA 1
ATOM 711 C C . ALA A 1 92 ? -2.156 -9.787 -3.470 1.00 97.56 92 ALA A C 1
ATOM 713 O O . ALA A 1 92 ? -3.207 -9.899 -2.833 1.00 97.56 92 ALA A O 1
ATOM 714 N N . VAL A 1 93 ? -0.989 -10.220 -2.982 1.00 97.69 93 VAL A N 1
ATOM 715 C CA . VAL A 1 93 ? -0.851 -10.810 -1.643 1.00 97.69 93 VAL A CA 1
ATOM 716 C C . VAL A 1 93 ? -1.056 -9.749 -0.561 1.00 97.69 93 VAL A C 1
ATOM 718 O O . VAL A 1 93 ? -1.805 -9.988 0.387 1.00 97.69 93 VAL A O 1
ATOM 721 N N . ILE A 1 94 ? -0.442 -8.575 -0.711 1.00 97.44 94 ILE A N 1
ATOM 722 C CA . ILE A 1 94 ? -0.557 -7.465 0.245 1.00 97.44 94 ILE A CA 1
ATOM 723 C C . ILE A 1 94 ? -1.999 -6.948 0.318 1.00 97.44 94 ILE A C 1
ATOM 725 O O . ILE A 1 94 ? -2.515 -6.704 1.407 1.00 97.44 94 ILE A O 1
ATOM 729 N N . ASP A 1 95 ? -2.691 -6.829 -0.812 1.00 98.31 95 ASP A N 1
ATOM 730 C CA . ASP A 1 95 ? -4.091 -6.395 -0.882 1.00 98.31 95 ASP A CA 1
ATOM 731 C C . ASP A 1 95 ? -5.002 -7.359 -0.114 1.00 98.31 95 ASP A C 1
ATOM 733 O O . ASP A 1 95 ? -5.807 -6.938 0.723 1.00 98.31 95 ASP A O 1
ATOM 737 N N . ALA A 1 96 ? -4.810 -8.666 -0.316 1.00 98.19 96 ALA A N 1
ATOM 738 C CA . ALA A 1 96 ? -5.533 -9.691 0.426 1.00 98.19 96 ALA A CA 1
ATOM 739 C C . ALA A 1 96 ? -5.236 -9.633 1.936 1.00 98.19 96 ALA A C 1
ATOM 741 O O . ALA A 1 96 ? -6.149 -9.771 2.754 1.00 98.19 96 ALA A O 1
ATOM 742 N N . GLN A 1 97 ? -3.980 -9.391 2.325 1.00 97.94 97 GLN A N 1
ATOM 743 C CA . GLN A 1 97 ? -3.583 -9.253 3.729 1.00 97.94 97 GLN A CA 1
ATOM 744 C C . GLN A 1 97 ? -4.185 -8.001 4.380 1.00 97.94 97 GLN A C 1
ATOM 746 O O . GLN A 1 97 ? -4.735 -8.093 5.480 1.00 97.94 97 GLN A O 1
ATOM 751 N N . ARG A 1 98 ? -4.164 -6.850 3.694 1.00 98.06 98 ARG A N 1
ATOM 752 C CA . ARG A 1 98 ? -4.820 -5.613 4.149 1.00 98.06 98 ARG A CA 1
ATOM 753 C C . ARG A 1 98 ? -6.313 -5.828 4.361 1.00 98.06 98 ARG A C 1
ATOM 755 O O . ARG A 1 98 ? -6.834 -5.476 5.420 1.00 98.06 98 ARG A O 1
ATOM 762 N N . LYS A 1 99 ? -6.985 -6.484 3.412 1.00 98.31 99 LYS A N 1
ATOM 763 C CA . LYS A 1 99 ? -8.399 -6.839 3.551 1.00 98.31 99 LYS A CA 1
ATOM 764 C C . LYS A 1 99 ? -8.656 -7.749 4.753 1.00 98.31 99 LYS A C 1
ATOM 766 O O . LYS A 1 99 ? -9.561 -7.473 5.536 1.00 98.31 99 LYS A O 1
ATOM 771 N N . ALA A 1 100 ? -7.839 -8.782 4.951 1.00 98.25 100 ALA A N 1
ATOM 772 C CA . ALA A 1 100 ? -7.971 -9.678 6.098 1.00 98.25 100 ALA A CA 1
ATOM 773 C C . ALA A 1 100 ? -7.783 -8.950 7.444 1.00 98.25 100 ALA A C 1
ATOM 775 O O . ALA A 1 100 ? -8.513 -9.228 8.398 1.00 98.25 100 ALA A O 1
ATOM 776 N N . ILE A 1 101 ? -6.843 -7.999 7.524 1.00 98.12 101 ILE A N 1
ATOM 777 C CA . ILE A 1 101 ? -6.654 -7.137 8.703 1.00 98.12 101 ILE A CA 1
ATOM 778 C C . ILE A 1 101 ? -7.913 -6.306 8.955 1.00 98.12 101 ILE A C 1
ATOM 780 O O . ILE A 1 101 ? -8.432 -6.320 10.070 1.00 98.12 101 ILE A O 1
ATOM 784 N N . TYR A 1 102 ? -8.418 -5.613 7.932 1.00 98.25 102 TYR A N 1
ATOM 785 C CA . TYR A 1 102 ? -9.616 -4.782 8.050 1.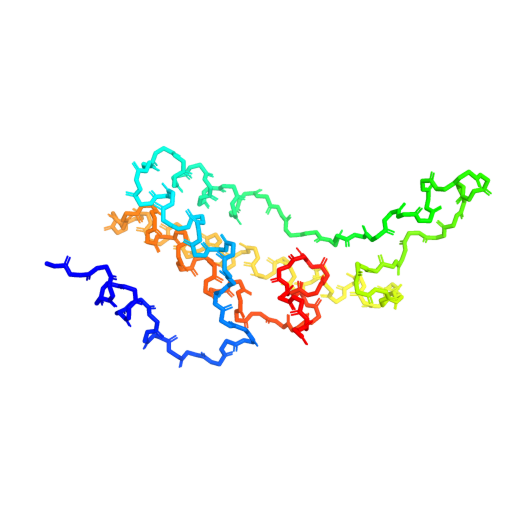00 98.25 102 TYR A CA 1
ATOM 786 C C . TYR A 1 102 ? -10.831 -5.603 8.494 1.00 98.25 102 TYR A C 1
ATOM 788 O O . TYR A 1 102 ? -11.433 -5.278 9.513 1.00 98.25 102 TYR A O 1
ATOM 796 N N . ASP A 1 103 ? -11.142 -6.706 7.808 1.00 98.19 103 ASP A N 1
ATOM 797 C CA . ASP A 1 103 ? -12.308 -7.542 8.114 1.00 98.19 103 ASP A CA 1
ATOM 798 C C . ASP A 1 103 ? -12.227 -8.116 9.546 1.00 98.19 1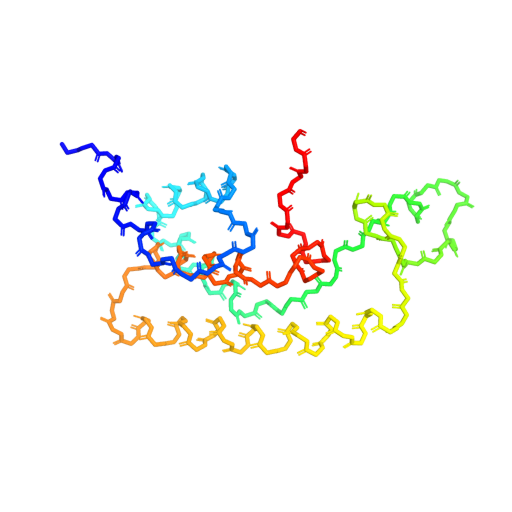03 ASP A C 1
ATOM 800 O O . ASP A 1 103 ? -13.206 -8.092 10.297 1.00 98.19 103 ASP A O 1
ATOM 804 N N . SER A 1 104 ? -11.037 -8.571 9.964 1.00 98.31 104 SER A N 1
ATOM 805 C CA . SER A 1 104 ? -10.788 -9.093 11.315 1.00 98.31 104 SER A CA 1
ATOM 806 C C . SER A 1 104 ? -10.960 -8.026 12.397 1.00 98.31 104 SER A C 1
ATOM 808 O O . SER A 1 104 ? -11.576 -8.281 13.431 1.00 98.31 104 SER A O 1
ATOM 810 N N . GLU A 1 105 ? -10.432 -6.821 12.186 1.00 98.12 105 GLU A N 1
ATOM 811 C CA . GLU A 1 105 ? -10.531 -5.732 13.161 1.00 98.12 105 GLU A CA 1
ATOM 812 C C . GLU A 1 105 ? -11.937 -5.116 13.204 1.00 98.12 105 GLU A C 1
ATOM 814 O O . GLU A 1 105 ? -12.440 -4.810 14.287 1.00 98.12 105 GLU A O 1
ATOM 819 N N . LYS A 1 106 ? -12.629 -5.024 12.062 1.00 97.00 106 LYS A N 1
ATOM 820 C CA . LYS A 1 106 ? -14.043 -4.625 12.010 1.00 97.00 106 LYS A CA 1
ATOM 821 C C . LYS A 1 106 ? -14.923 -5.582 12.807 1.00 97.00 106 LYS A C 1
ATOM 823 O O . LYS A 1 106 ? -15.757 -5.119 13.582 1.00 97.00 106 LYS A O 1
ATOM 828 N N . ALA A 1 107 ? -14.706 -6.894 12.689 1.00 97.88 107 ALA A N 1
ATOM 829 C CA . ALA A 1 107 ? -15.453 -7.896 13.452 1.00 97.88 107 ALA A CA 1
ATOM 830 C C . ALA A 1 107 ? -15.245 -7.780 14.976 1.00 97.88 107 ALA A C 1
ATOM 832 O O . ALA A 1 107 ? -16.137 -8.130 15.747 1.00 97.88 107 ALA A O 1
ATOM 833 N N . LYS A 1 108 ? -14.095 -7.255 15.422 1.00 97.88 108 LYS A N 1
ATOM 834 C CA . LYS A 1 108 ? -13.800 -6.987 16.843 1.00 97.88 108 LYS A CA 1
ATOM 835 C C . LYS A 1 108 ? -14.426 -5.688 17.361 1.00 97.88 108 LYS A C 1
ATOM 837 O O . LYS A 1 108 ? -14.368 -5.434 18.561 1.00 97.88 108 LYS A O 1
ATOM 842 N N . GLY A 1 109 ? -14.986 -4.855 16.482 1.00 96.94 109 GLY A N 1
ATOM 843 C CA . GLY A 1 109 ? -15.433 -3.507 16.832 1.00 96.94 109 GLY A CA 1
ATOM 844 C C . GLY A 1 109 ? -14.281 -2.519 17.041 1.00 96.94 109 GLY A C 1
ATOM 845 O O . GLY A 1 109 ? -14.451 -1.530 17.754 1.00 96.94 109 GLY A O 1
ATOM 846 N N . THR A 1 110 ? -13.105 -2.775 16.454 1.00 97.06 110 THR A N 1
ATOM 847 C CA . THR A 1 110 ? -11.966 -1.853 16.525 1.00 97.06 110 THR A CA 1
ATOM 848 C C . THR A 1 110 ? -12.333 -0.513 15.862 1.00 97.06 110 THR A C 1
ATOM 850 O O . THR A 1 110 ? -12.867 -0.517 14.750 1.00 97.06 110 THR A O 1
ATOM 853 N N . PRO A 1 111 ? -12.045 0.643 16.495 1.00 96.56 111 PRO A N 1
ATOM 854 C CA . PRO A 1 111 ? -12.281 1.955 15.889 1.00 96.56 111 PRO A CA 1
ATOM 855 C C . PRO A 1 111 ? -11.553 2.134 14.550 1.00 96.56 111 PRO A C 1
ATOM 857 O O . PRO A 1 111 ? -10.398 1.728 14.411 1.00 96.56 111 PRO A O 1
ATOM 860 N N . ALA A 1 112 ? -12.205 2.770 13.573 1.00 96.94 112 ALA A N 1
ATOM 861 C CA . ALA A 1 112 ? -11.699 2.884 12.203 1.00 96.94 112 ALA A CA 1
ATOM 862 C C . ALA A 1 112 ? -10.322 3.569 12.103 1.00 96.94 112 ALA A C 1
ATOM 864 O O . ALA A 1 112 ? -9.485 3.146 11.310 1.00 96.94 112 ALA A O 1
ATOM 865 N N . ASP A 1 113 ? -10.033 4.561 12.951 1.00 96.19 113 ASP A N 1
ATOM 866 C CA . ASP A 1 113 ? -8.726 5.228 13.007 1.00 96.19 113 ASP A CA 1
ATOM 867 C C . ASP A 1 113 ? -7.600 4.271 13.446 1.00 96.19 113 ASP A C 1
ATOM 869 O O . ASP A 1 113 ? -6.462 4.364 12.980 1.00 96.19 113 ASP A O 1
ATOM 873 N N . GLN A 1 114 ? -7.915 3.312 14.321 1.00 97.31 114 GLN A N 1
ATOM 874 C CA . GLN A 1 114 ? -6.983 2.269 14.750 1.00 97.31 114 GLN A CA 1
ATOM 875 C C . GLN A 1 114 ? -6.810 1.188 13.684 1.00 97.31 114 GLN A C 1
ATOM 877 O O . GLN A 1 114 ? -5.707 0.659 13.538 1.00 97.31 114 GLN A O 1
ATOM 882 N N . ILE A 1 115 ? -7.865 0.879 12.923 1.00 98.00 115 ILE A N 1
ATOM 883 C CA . ILE A 1 115 ? -7.769 -0.006 11.755 1.00 98.00 115 ILE A CA 1
ATOM 884 C C . ILE A 1 115 ? -6.863 0.636 10.703 1.00 98.00 115 ILE A C 1
ATOM 886 O O . ILE A 1 115 ? -5.903 0.005 10.270 1.00 98.00 115 ILE A O 1
ATOM 890 N N . LEU A 1 116 ? -7.092 1.908 10.366 1.00 97.69 116 LEU A N 1
ATOM 891 C CA . LEU A 1 116 ? -6.269 2.661 9.418 1.00 97.69 116 LEU A CA 1
ATOM 892 C C . LEU A 1 116 ? -4.788 2.669 9.826 1.00 97.69 116 LEU A C 1
ATOM 894 O O . LEU A 1 116 ? -3.916 2.405 9.002 1.00 97.69 116 LEU A O 1
ATOM 898 N N . ALA A 1 117 ? -4.498 2.879 11.114 1.00 97.19 117 ALA A N 1
ATOM 899 C CA . ALA A 1 117 ? -3.135 2.817 11.639 1.00 97.19 117 ALA A CA 1
ATOM 900 C C . ALA A 1 117 ? -2.469 1.447 11.403 1.00 97.19 117 ALA A C 1
ATOM 902 O O . ALA A 1 117 ? -1.317 1.394 10.976 1.00 97.19 117 ALA A O 1
ATOM 903 N N . LYS A 1 118 ? -3.197 0.341 11.618 1.00 97.94 118 LYS A N 1
ATOM 904 C CA . LYS A 1 118 ? -2.703 -1.021 11.342 1.00 97.94 118 LYS A CA 1
ATOM 905 C C . LYS A 1 118 ? -2.474 -1.262 9.851 1.00 97.94 118 LYS A C 1
ATOM 907 O O . LYS A 1 118 ? -1.508 -1.929 9.490 1.00 97.94 118 LYS A O 1
ATOM 912 N N . LEU A 1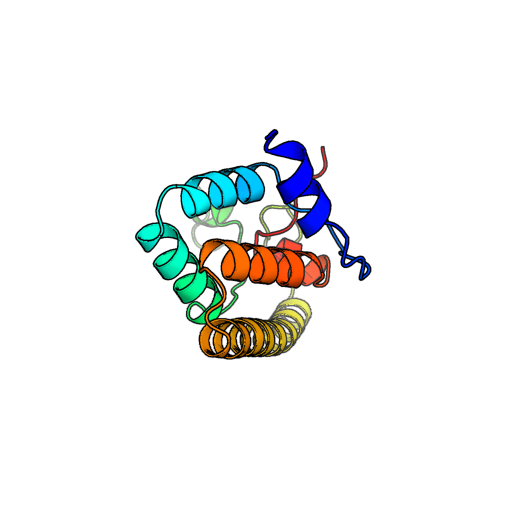 119 ? -3.341 -0.726 8.990 1.00 98.19 119 LEU A N 1
ATOM 913 C CA . LEU A 1 119 ? -3.189 -0.828 7.538 1.00 98.19 119 LEU A CA 1
ATOM 914 C C . LEU A 1 119 ? -1.952 -0.064 7.050 1.00 98.19 119 LEU A C 1
ATOM 916 O O . LEU A 1 119 ? -1.211 -0.591 6.220 1.00 98.19 119 LEU A O 1
ATOM 920 N N . PHE A 1 120 ? -1.682 1.129 7.591 1.00 97.12 120 PHE A N 1
ATOM 921 C CA . PHE A 1 120 ? -0.441 1.861 7.318 1.00 97.12 120 PHE A CA 1
ATOM 922 C C . PHE A 1 120 ? 0.787 1.083 7.784 1.00 97.12 120 PHE A C 1
ATOM 924 O O . PHE A 1 120 ? 1.717 0.923 7.002 1.00 97.12 120 PHE A O 1
ATOM 931 N N . ASP A 1 121 ? 0.783 0.556 9.010 1.00 96.56 121 ASP A N 1
ATOM 932 C CA . ASP A 1 121 ? 1.928 -0.196 9.540 1.00 96.56 121 ASP A CA 1
ATOM 933 C C . ASP A 1 121 ? 2.223 -1.442 8.711 1.00 96.56 121 ASP A C 1
ATOM 935 O O . ASP A 1 121 ? 3.371 -1.693 8.356 1.00 96.56 121 ASP A O 1
ATOM 939 N N . HIS A 1 122 ? 1.178 -2.190 8.352 1.00 96.94 122 HIS A N 1
ATOM 940 C CA . HIS A 1 122 ? 1.318 -3.345 7.481 1.00 96.94 122 HIS A CA 1
ATOM 941 C C . HIS A 1 122 ? 1.823 -2.949 6.093 1.00 96.94 122 HIS A C 1
ATOM 943 O O . HIS A 1 122 ? 2.677 -3.630 5.544 1.00 96.94 122 HIS A O 1
ATOM 949 N N . THR A 1 123 ? 1.332 -1.848 5.521 1.00 96.94 123 THR A N 1
ATOM 950 C CA . THR A 1 123 ? 1.813 -1.376 4.214 1.00 96.94 123 THR A CA 1
ATOM 951 C C . THR A 1 123 ? 3.288 -0.981 4.301 1.00 96.94 123 THR A C 1
ATOM 953 O O . THR A 1 123 ? 4.086 -1.420 3.486 1.00 96.94 123 THR A O 1
ATOM 956 N N . ASN A 1 124 ? 3.680 -0.242 5.338 1.00 96.69 124 ASN A N 1
ATOM 957 C CA . ASN A 1 124 ? 5.054 0.210 5.570 1.00 96.69 124 ASN A CA 1
ATOM 958 C C . ASN A 1 124 ? 6.039 -0.920 5.927 1.00 96.69 124 ASN A C 1
ATOM 960 O O . ASN A 1 124 ? 7.251 -0.697 5.908 1.00 96.69 124 ASN A O 1
ATOM 964 N N . SER A 1 125 ? 5.549 -2.122 6.248 1.00 96.00 125 SER A N 1
ATOM 965 C CA . SER A 1 125 ? 6.390 -3.303 6.457 1.00 96.00 125 SER A CA 1
ATOM 966 C C . SER A 1 125 ? 6.678 -4.102 5.187 1.00 96.00 125 SER A C 1
ATOM 968 O O . SER A 1 125 ? 7.374 -5.109 5.268 1.00 96.00 125 SER A O 1
ATOM 970 N N . GLN A 1 126 ? 6.117 -3.707 4.042 1.00 96.56 126 GLN A N 1
ATOM 971 C CA . GLN A 1 126 ? 6.321 -4.397 2.765 1.00 96.56 126 GLN A CA 1
ATOM 972 C C . GLN A 1 126 ? 7.653 -4.016 2.119 1.00 96.56 126 GLN A C 1
ATOM 974 O O . GLN A 1 126 ? 8.336 -3.107 2.594 1.00 96.56 126 GLN A O 1
ATOM 979 N N . SER A 1 127 ? 8.049 -4.726 1.060 1.00 95.56 127 SER A N 1
ATOM 980 C CA . SER A 1 127 ? 9.355 -4.528 0.428 1.00 95.56 127 SER A CA 1
ATOM 981 C C . SER A 1 127 ? 9.567 -3.088 -0.050 1.00 95.56 127 SER A C 1
ATOM 983 O O . SER A 1 127 ? 8.621 -2.377 -0.393 1.00 95.56 127 SER A O 1
ATOM 985 N N 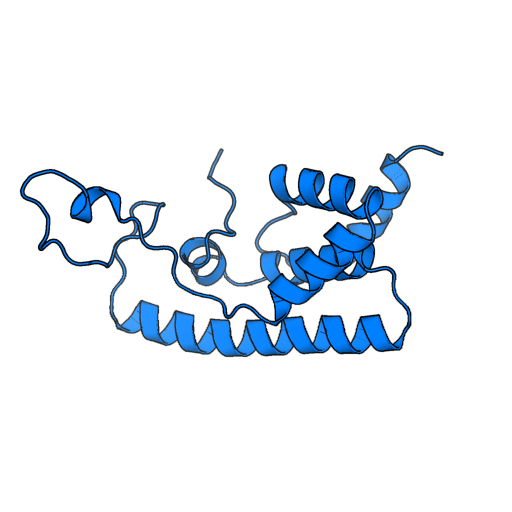. GLU A 1 128 ? 10.828 -2.660 -0.096 1.00 94.69 128 GLU A N 1
ATOM 986 C CA . GLU A 1 128 ? 11.191 -1.340 -0.619 1.00 94.69 128 GLU A CA 1
ATOM 987 C C . GLU A 1 128 ? 10.737 -1.173 -2.077 1.00 94.69 128 GLU A C 1
ATOM 989 O O . GLU A 1 128 ? 10.150 -0.149 -2.405 1.00 94.69 128 GLU A O 1
ATOM 994 N N . ASP A 1 129 ? 10.896 -2.207 -2.913 1.00 95.69 129 ASP A N 1
ATOM 995 C CA . ASP A 1 129 ? 10.423 -2.226 -4.306 1.00 95.69 129 ASP A CA 1
ATOM 996 C C . ASP A 1 129 ? 8.901 -1.996 -4.396 1.00 95.69 129 ASP A C 1
ATOM 998 O O . ASP A 1 129 ? 8.439 -1.190 -5.209 1.00 95.69 129 ASP A O 1
ATOM 1002 N N . TYR A 1 130 ? 8.110 -2.667 -3.549 1.00 97.00 130 TYR A N 1
ATOM 1003 C CA . TYR A 1 130 ? 6.665 -2.450 -3.483 1.00 97.00 130 TYR A CA 1
ATOM 1004 C C . TYR A 1 130 ? 6.334 -1.035 -3.014 1.00 97.00 130 TYR A C 1
ATOM 1006 O O . TYR A 1 130 ? 5.501 -0.366 -3.627 1.00 97.00 130 TYR A O 1
ATOM 1014 N N . LEU A 1 131 ? 6.971 -0.562 -1.941 1.00 96.38 131 LEU A N 1
ATOM 1015 C CA . LEU A 1 131 ? 6.733 0.768 -1.382 1.00 96.38 131 LEU A CA 1
ATOM 1016 C C . LEU A 1 131 ? 7.089 1.872 -2.382 1.00 96.38 131 LEU A C 1
ATOM 1018 O O . LEU A 1 131 ? 6.331 2.831 -2.526 1.00 96.38 131 LEU A O 1
ATOM 1022 N N . GLU A 1 132 ? 8.213 1.733 -3.082 1.00 95.50 132 GLU A N 1
ATOM 1023 C CA . GLU A 1 132 ? 8.679 2.664 -4.109 1.00 95.50 132 GLU A CA 1
ATOM 1024 C C . GLU A 1 132 ? 7.661 2.732 -5.249 1.00 95.50 132 GLU A C 1
ATOM 1026 O O . GLU A 1 132 ? 7.152 3.804 -5.580 1.00 95.50 132 GLU A O 1
ATOM 1031 N N . ALA A 1 133 ? 7.310 1.573 -5.811 1.00 96.50 133 ALA A N 1
ATOM 1032 C CA . ALA A 1 133 ? 6.403 1.490 -6.946 1.00 96.50 133 ALA A CA 1
ATOM 1033 C C . ALA A 1 133 ? 4.974 1.914 -6.597 1.00 96.50 133 ALA A C 1
ATOM 1035 O O . ALA A 1 133 ? 4.298 2.502 -7.434 1.00 96.50 133 ALA A O 1
ATOM 1036 N N . SER A 1 134 ? 4.508 1.653 -5.375 1.00 95.50 134 SER A N 1
ATOM 1037 C CA . SER A 1 134 ? 3.157 2.012 -4.927 1.00 95.50 134 SER A CA 1
ATOM 1038 C C . SER A 1 134 ? 3.049 3.439 -4.364 1.00 95.50 134 SER A C 1
ATOM 1040 O O . SER A 1 134 ? 1.965 3.844 -3.944 1.00 95.50 134 SER A O 1
ATOM 1042 N N . GLY A 1 135 ? 4.140 4.214 -4.369 1.00 92.56 135 GLY A N 1
ATOM 1043 C CA . GLY A 1 135 ? 4.153 5.600 -3.890 1.00 92.56 135 GLY A CA 1
ATOM 1044 C C . GLY A 1 135 ? 4.076 5.742 -2.366 1.00 92.56 135 GLY A C 1
ATOM 1045 O O . GLY A 1 135 ? 3.760 6.820 -1.864 1.00 92.56 135 GLY A O 1
ATOM 1046 N N . TRP A 1 136 ? 4.350 4.667 -1.628 1.00 93.81 136 TRP A N 1
ATOM 1047 C CA . TRP A 1 136 ? 4.349 4.653 -0.166 1.00 93.81 136 TRP A CA 1
ATOM 1048 C C . TRP A 1 136 ? 5.725 4.932 0.433 1.00 93.81 136 TRP A C 1
ATOM 1050 O O . TRP A 1 136 ? 5.785 5.380 1.578 1.00 93.81 136 TRP A O 1
ATOM 1060 N N . LEU A 1 137 ? 6.813 4.692 -0.307 1.00 93.56 137 LEU A N 1
ATOM 1061 C CA . LEU A 1 137 ? 8.174 4.894 0.187 1.00 93.56 137 LEU A CA 1
ATOM 1062 C C . LEU A 1 137 ? 8.424 6.369 0.528 1.00 93.56 137 LEU A C 1
ATOM 1064 O O . LEU A 1 137 ? 8.154 7.270 -0.270 1.00 93.56 137 LEU A O 1
ATOM 1068 N N . ALA A 1 138 ? 8.951 6.616 1.723 1.00 87.06 138 ALA A N 1
ATOM 1069 C CA . ALA A 1 138 ? 9.371 7.940 2.141 1.00 87.06 138 ALA A CA 1
ATOM 1070 C C . ALA A 1 138 ? 10.522 8.429 1.243 1.00 87.06 138 ALA A C 1
ATOM 1072 O O . ALA A 1 138 ? 11.442 7.659 0.961 1.00 87.06 138 ALA A O 1
ATOM 1073 N N . PRO A 1 139 ? 10.520 9.702 0.812 1.00 75.06 139 PRO A N 1
ATOM 1074 C CA . PRO A 1 139 ? 11.662 10.250 0.096 1.00 75.06 139 PRO A CA 1
ATOM 1075 C C . PRO A 1 139 ? 12.908 10.187 0.986 1.00 75.06 139 PRO A C 1
ATOM 1077 O O . PRO A 1 139 ? 12.829 10.468 2.186 1.00 75.06 139 PRO A O 1
ATOM 1080 N N . ALA A 1 140 ? 14.055 9.838 0.397 1.00 65.12 140 ALA A N 1
ATOM 1081 C CA . ALA A 1 140 ? 15.341 9.986 1.067 1.00 65.12 140 ALA A CA 1
ATOM 1082 C C . ALA A 1 140 ? 15.524 11.468 1.441 1.00 65.12 140 ALA A C 1
ATOM 1084 O O . ALA A 1 140 ? 15.380 12.342 0.582 1.00 65.12 140 ALA A O 1
ATOM 1085 N N . GLY A 1 141 ? 15.725 11.730 2.735 1.00 47.97 141 GLY A N 1
ATOM 1086 C CA . GLY A 1 141 ? 15.906 13.076 3.287 1.00 47.97 141 GLY A CA 1
ATOM 1087 C C . GLY A 1 141 ? 17.247 13.704 2.941 1.00 47.97 141 GLY A C 1
ATOM 1088 O O . GLY A 1 141 ? 18.187 12.955 2.593 1.00 47.97 141 GLY A O 1
#